Protein AF-A0A448MP71-F1 (afdb_monomer_lite)

InterPro domains:
  IPR016908 Uncharacterised conserved protein UCP029037 [PF10071] (1-91)

Foldseek 3Di:
DDWDKWWWFFDDPDDPPVVLVVLVVQLVVQLVVLQQFDDDDKDWDWDADPNTTTIMIITHGPDPCSPPPVSHDPSNVVSQVVSVVVRTHIDDDD

Sequence (94 aa):
MYLIETFFKLTALENDIAEQSRLLNAIIDQWRYNGQIIGREIPLYLAEENGQQGFAMRVICPEQDSLLPQNNNLEANHALQHAEKCGLILRVFN

Structure (mmCIF, N/CA/C/O backbone):
data_AF-A0A448MP71-F1
#
_entry.id   AF-A0A448MP71-F1
#
loop_
_atom_site.group_PDB
_atom_site.id
_atom_site.type_symbol
_atom_site.label_atom_id
_atom_site.label_alt_id
_atom_site.label_comp_id
_atom_site.label_asym_id
_atom_site.label_entity_id
_atom_site.label_seq_id
_atom_site.pdbx_PDB_ins_code
_atom_site.Cartn_x
_atom_site.Cartn_y
_atom_site.Cartn_z
_atom_site.occupancy
_atom_site.B_iso_or_equiv
_atom_site.auth_seq_id
_atom_site.auth_comp_id
_atom_site.auth_asym_id
_atom_site.auth_atom_id
_atom_site.pdbx_PDB_model_num
ATOM 1 N N . MET A 1 1 ? 1.966 -7.593 -15.573 1.00 89.12 1 MET A N 1
ATOM 2 C CA . MET A 1 1 ? 1.042 -6.639 -14.926 1.00 89.12 1 MET A CA 1
ATOM 3 C C . MET A 1 1 ? -0.018 -7.416 -14.171 1.00 89.12 1 MET A C 1
ATOM 5 O O . MET A 1 1 ? -0.734 -8.197 -14.788 1.00 89.12 1 MET A O 1
ATOM 9 N N . TYR A 1 2 ? -0.088 -7.224 -12.859 1.00 95.56 2 TYR A N 1
ATOM 10 C CA . TYR A 1 2 ? -0.879 -8.033 -11.935 1.00 95.56 2 TYR A CA 1
ATOM 11 C C . TYR A 1 2 ? -1.737 -7.125 -11.061 1.00 95.56 2 TYR A C 1
ATOM 13 O O . TYR A 1 2 ? -1.243 -6.120 -10.561 1.00 95.56 2 TYR A O 1
ATOM 21 N N . LEU A 1 3 ? -3.014 -7.463 -10.886 1.00 94.88 3 LEU A N 1
ATOM 22 C CA . LEU A 1 3 ? -3.876 -6.790 -9.918 1.00 94.88 3 LEU A CA 1
ATOM 23 C C . LEU A 1 3 ? -3.708 -7.491 -8.570 1.00 94.88 3 LEU A C 1
ATOM 25 O O . LEU A 1 3 ? -4.072 -8.658 -8.443 1.00 94.88 3 LEU A O 1
ATOM 29 N N . ILE A 1 4 ? -3.145 -6.787 -7.594 1.00 94.94 4 ILE A N 1
ATOM 30 C CA . ILE A 1 4 ? -2.887 -7.299 -6.249 1.00 94.94 4 ILE A CA 1
ATOM 31 C C . ILE A 1 4 ? -3.747 -6.513 -5.266 1.00 94.94 4 ILE A C 1
ATOM 33 O O . ILE A 1 4 ? -3.789 -5.282 -5.298 1.00 94.94 4 ILE A O 1
ATOM 37 N N . GLU A 1 5 ? -4.444 -7.233 -4.395 1.00 95.06 5 GLU A N 1
ATOM 38 C CA . GLU A 1 5 ? -5.137 -6.651 -3.253 1.00 95.06 5 GLU A CA 1
ATOM 39 C C . GLU A 1 5 ? -4.217 -6.725 -2.036 1.00 95.06 5 GLU A C 1
ATOM 41 O O . GLU A 1 5 ? -3.689 -7.788 -1.712 1.00 95.06 5 GLU A O 1
ATOM 46 N N . THR A 1 6 ? -3.973 -5.585 -1.397 1.00 95.62 6 THR A N 1
ATOM 47 C CA . THR A 1 6 ? -3.199 -5.509 -0.157 1.00 95.62 6 THR A CA 1
ATOM 48 C C . THR A 1 6 ? -4.112 -5.114 0.987 1.00 95.62 6 THR A C 1
ATOM 50 O O . THR A 1 6 ? -5.072 -4.369 0.788 1.00 95.62 6 THR A O 1
ATOM 53 N N . PHE A 1 7 ? -3.796 -5.596 2.188 1.00 96.69 7 PHE A N 1
ATOM 54 C CA . PHE A 1 7 ? -4.569 -5.325 3.391 1.00 96.69 7 PHE A CA 1
ATOM 55 C C . PHE A 1 7 ? -3.674 -4.757 4.494 1.00 96.69 7 PHE A C 1
ATOM 57 O O . PHE A 1 7 ? -2.645 -5.333 4.854 1.00 96.69 7 PHE A O 1
ATOM 64 N N . PHE A 1 8 ? -4.084 -3.624 5.053 1.00 96.00 8 PHE A N 1
ATOM 65 C CA . PHE A 1 8 ? -3.453 -2.968 6.189 1.00 96.00 8 PHE A CA 1
ATOM 66 C C . PHE A 1 8 ? -4.343 -3.137 7.409 1.00 96.00 8 PHE A C 1
ATOM 68 O O . PHE A 1 8 ? -5.394 -2.506 7.517 1.00 96.00 8 PHE A O 1
ATOM 75 N N . LYS A 1 9 ? -3.907 -3.977 8.347 1.00 95.06 9 LYS A N 1
ATOM 76 C CA . LYS A 1 9 ? -4.593 -4.166 9.622 1.00 95.06 9 LYS A CA 1
ATOM 77 C C . LYS A 1 9 ? -4.546 -2.867 10.421 1.00 95.06 9 LYS A C 1
ATOM 79 O O . LYS A 1 9 ? -3.460 -2.331 10.640 1.00 95.06 9 LYS A O 1
ATOM 84 N N . LEU A 1 10 ? -5.695 -2.443 10.938 1.00 93.88 10 LEU A N 1
ATOM 85 C CA . LEU A 1 10 ? -5.787 -1.351 11.898 1.00 93.88 10 LEU A CA 1
ATOM 86 C C . LEU A 1 10 ? -5.611 -1.889 13.328 1.00 93.88 10 LEU A C 1
ATOM 88 O O . LEU A 1 10 ? -6.277 -2.843 13.734 1.00 93.88 10 LEU A O 1
ATOM 92 N N . THR A 1 11 ? -4.698 -1.298 14.100 1.00 89.06 11 THR A N 1
ATOM 93 C CA . THR A 1 11 ? -4.458 -1.663 15.510 1.00 89.06 11 THR A CA 1
ATOM 94 C C . THR A 1 11 ? -4.764 -0.543 16.500 1.00 89.06 11 THR A C 1
ATOM 96 O O . THR A 1 11 ? -4.757 -0.792 17.704 1.00 89.06 11 THR A O 1
ATOM 99 N N . ALA A 1 12 ? -4.999 0.681 16.027 1.00 75.62 12 ALA A N 1
ATOM 1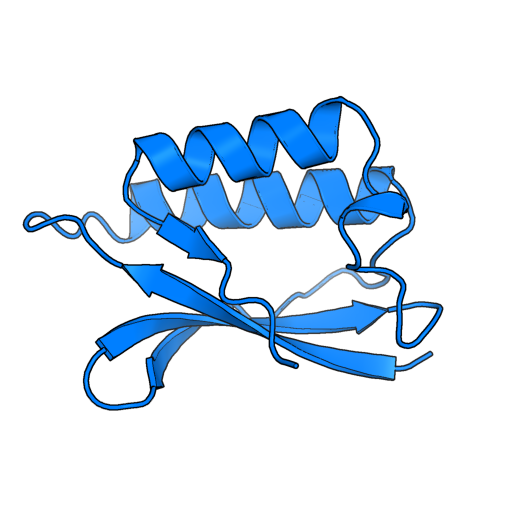00 C CA . ALA A 1 12 ? -5.312 1.818 16.884 1.00 75.62 12 ALA A CA 1
ATOM 101 C C . ALA A 1 12 ? -6.764 1.754 17.397 1.00 75.62 12 ALA A C 1
ATOM 103 O O . ALA A 1 12 ? -7.676 1.402 16.651 1.00 75.62 12 ALA A O 1
ATOM 104 N N . LEU A 1 13 ? -6.967 2.113 18.671 1.00 63.25 13 LEU A N 1
ATOM 105 C CA . LEU A 1 13 ? -8.298 2.254 19.284 1.00 63.25 13 LEU A CA 1
ATOM 106 C C . LEU A 1 13 ? -9.053 3.484 18.755 1.00 63.25 13 LEU A C 1
ATOM 108 O O . LEU A 1 13 ? -10.279 3.461 18.682 1.00 63.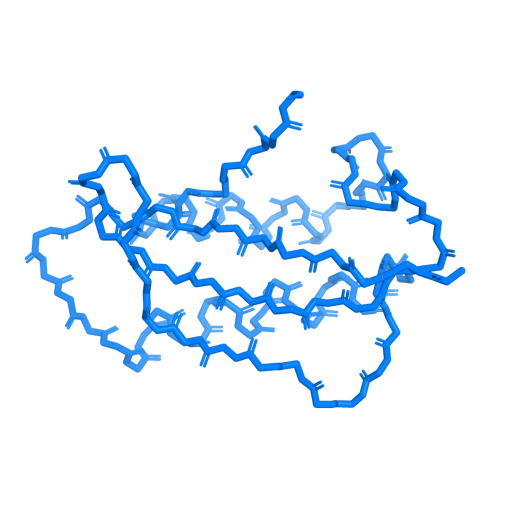25 13 LEU A O 1
ATOM 112 N N . GLU A 1 14 ? -8.327 4.538 18.375 1.00 66.88 14 GLU A N 1
ATOM 113 C CA . GLU A 1 14 ? -8.884 5.745 17.762 1.00 66.88 14 GLU A CA 1
ATOM 114 C C . GLU A 1 14 ? -8.693 5.692 16.242 1.00 66.88 14 GLU A C 1
ATOM 116 O O . GLU A 1 14 ? -7.574 5.572 15.738 1.00 66.88 14 GLU A O 1
ATOM 121 N N . ASN A 1 15 ? -9.806 5.749 15.510 1.00 69.00 15 ASN A N 1
ATOM 122 C CA . ASN A 1 15 ? -9.837 5.641 14.056 1.00 69.00 15 ASN A CA 1
ATOM 123 C C . ASN A 1 15 ? -10.091 7.018 13.426 1.00 69.00 15 ASN A C 1
ATOM 125 O O . ASN A 1 15 ? -11.239 7.389 13.178 1.00 69.00 15 ASN A O 1
ATOM 129 N N . ASP A 1 16 ? -9.022 7.773 13.168 1.00 88.38 16 ASP A N 1
ATOM 130 C CA . ASP A 1 16 ? -9.096 8.944 12.292 1.00 88.38 16 ASP A CA 1
ATOM 131 C C . ASP A 1 16 ? -8.857 8.515 10.839 1.00 88.38 16 ASP A C 1
ATOM 133 O O . ASP A 1 16 ? -7.726 8.359 10.376 1.00 88.38 16 ASP A O 1
ATOM 137 N N . ILE A 1 17 ? -9.955 8.326 10.108 1.00 88.12 17 ILE A N 1
ATOM 138 C CA . ILE A 1 17 ? -9.938 7.878 8.712 1.00 88.12 17 ILE A CA 1
ATOM 139 C C . ILE A 1 17 ? -9.106 8.818 7.823 1.00 88.12 17 ILE A C 1
ATOM 141 O O . ILE A 1 17 ? -8.477 8.345 6.873 1.00 88.12 17 ILE A O 1
ATOM 145 N N . ALA A 1 18 ? -9.075 10.126 8.101 1.00 90.69 18 ALA A N 1
ATOM 146 C CA . ALA A 1 18 ? -8.331 11.087 7.291 1.00 90.69 18 ALA A CA 1
ATOM 147 C C . ALA A 1 18 ? -6.817 10.942 7.504 1.00 90.69 18 ALA A C 1
ATOM 149 O O . ALA A 1 18 ? -6.059 10.907 6.529 1.00 90.69 18 ALA A O 1
ATOM 150 N N . GLU A 1 19 ? -6.383 10.788 8.758 1.00 92.19 19 GLU A N 1
ATOM 151 C CA . GLU A 1 19 ? -4.987 10.496 9.106 1.00 92.19 19 GLU A CA 1
ATOM 152 C C . GLU A 1 19 ? -4.523 9.182 8.467 1.00 92.19 19 GLU A C 1
ATOM 154 O O . GLU A 1 19 ? -3.501 9.152 7.774 1.00 92.19 19 GLU A O 1
ATOM 159 N N . GLN A 1 20 ? -5.313 8.113 8.617 1.00 93.81 20 GLN A N 1
ATOM 160 C CA . GLN A 1 20 ? -4.969 6.801 8.064 1.00 93.81 20 GLN A CA 1
ATOM 161 C C . GLN A 1 20 ? -4.926 6.817 6.534 1.00 93.81 20 GLN A C 1
ATOM 163 O O . GLN A 1 20 ? -3.994 6.287 5.926 1.00 93.81 20 GLN A O 1
ATOM 168 N N . SER A 1 21 ? -5.874 7.503 5.893 1.00 93.69 21 SER A N 1
ATOM 169 C CA . SER A 1 21 ? -5.867 7.665 4.437 1.00 93.69 21 SER A CA 1
ATOM 170 C C . SER A 1 21 ? -4.625 8.412 3.957 1.00 93.69 21 SER A C 1
ATOM 172 O O . SER A 1 21 ? -4.076 8.067 2.911 1.00 93.69 21 SER A O 1
ATOM 174 N N . ARG A 1 22 ? -4.131 9.410 4.700 1.00 95.50 22 ARG A N 1
ATOM 175 C CA . ARG A 1 22 ? -2.893 10.110 4.331 1.00 95.50 22 ARG A CA 1
ATOM 176 C C . ARG A 1 22 ? -1.677 9.190 4.393 1.00 95.50 22 ARG A C 1
ATOM 178 O O . ARG A 1 22 ? -0.864 9.206 3.473 1.00 95.50 22 ARG A O 1
ATOM 185 N N . LEU A 1 23 ? -1.561 8.387 5.450 1.00 96.69 23 LEU A N 1
ATOM 186 C CA . LEU A 1 23 ? -0.460 7.434 5.617 1.00 96.69 23 LEU A CA 1
ATOM 187 C C . LEU A 1 23 ? -0.450 6.388 4.494 1.00 96.69 23 LEU A C 1
ATOM 189 O O . LEU A 1 23 ? 0.598 6.114 3.909 1.00 96.69 23 LEU A O 1
ATOM 193 N N . LEU A 1 24 ? -1.621 5.860 4.133 1.00 97.12 24 LEU A N 1
ATOM 194 C CA . LEU A 1 24 ? -1.759 4.891 3.042 1.00 97.12 24 LEU A CA 1
ATOM 195 C C . LEU A 1 24 ? -1.452 5.513 1.675 1.00 97.12 24 LEU A C 1
ATOM 197 O O . LEU A 1 24 ? -0.775 4.886 0.863 1.00 97.12 24 LEU A O 1
ATOM 201 N N . ASN A 1 25 ? -1.862 6.762 1.436 1.00 97.06 25 ASN A N 1
ATOM 202 C CA . ASN A 1 25 ? -1.479 7.484 0.220 1.00 97.06 25 ASN A CA 1
ATOM 203 C C . ASN A 1 25 ? 0.035 7.724 0.139 1.00 97.06 25 ASN A C 1
ATOM 205 O O . ASN A 1 25 ? 0.607 7.582 -0.937 1.00 97.06 25 ASN A O 1
ATOM 209 N N . ALA A 1 26 ? 0.710 7.993 1.262 1.00 97.88 26 ALA A N 1
ATOM 210 C CA . ALA A 1 26 ? 2.167 8.109 1.274 1.00 97.88 26 ALA A CA 1
ATOM 211 C C . ALA A 1 26 ? 2.851 6.793 0.859 1.00 97.88 26 ALA A C 1
ATOM 213 O O . ALA A 1 26 ? 3.808 6.822 0.088 1.00 97.88 26 ALA A O 1
ATOM 214 N N . ILE A 1 27 ? 2.340 5.639 1.305 1.00 98.19 27 ILE A N 1
ATOM 215 C CA . ILE A 1 27 ? 2.836 4.322 0.869 1.00 98.19 27 ILE A CA 1
ATOM 216 C C . ILE A 1 27 ? 2.592 4.111 -0.629 1.00 98.19 27 ILE A C 1
ATOM 218 O O . ILE A 1 27 ? 3.515 3.726 -1.343 1.00 98.19 27 ILE A O 1
ATOM 222 N N . ILE A 1 28 ? 1.380 4.404 -1.112 1.00 97.81 28 ILE A N 1
ATOM 223 C CA . ILE A 1 28 ? 1.025 4.330 -2.538 1.00 97.81 28 ILE A CA 1
ATOM 224 C C . ILE A 1 28 ? 1.998 5.170 -3.375 1.00 97.81 28 ILE A C 1
ATOM 226 O O . ILE A 1 28 ? 2.497 4.708 -4.403 1.00 97.81 28 ILE A O 1
ATOM 230 N N . ASP A 1 29 ? 2.302 6.387 -2.930 1.00 97.88 29 ASP A N 1
ATOM 231 C CA . ASP A 1 29 ? 3.240 7.267 -3.615 1.00 97.88 29 ASP A CA 1
ATOM 232 C C . ASP A 1 29 ? 4.652 6.688 -3.629 1.00 97.88 29 ASP A C 1
ATOM 234 O O . ASP A 1 29 ? 5.259 6.632 -4.699 1.00 97.88 29 ASP A O 1
ATOM 238 N N . GLN A 1 30 ? 5.159 6.185 -2.499 1.00 98.44 30 GLN A N 1
ATOM 239 C CA . GLN A 1 30 ? 6.497 5.588 -2.461 1.00 98.44 30 GLN A CA 1
ATOM 240 C C . GLN A 1 30 ? 6.600 4.310 -3.294 1.00 98.44 30 GLN A C 1
ATOM 242 O O . GLN A 1 30 ? 7.576 4.144 -4.024 1.00 98.44 30 GLN A O 1
ATOM 247 N N . TRP A 1 31 ? 5.587 3.442 -3.282 1.00 98.00 31 TRP A N 1
ATOM 248 C CA . TRP A 1 31 ? 5.539 2.284 -4.176 1.00 98.00 31 TRP A CA 1
ATOM 249 C C . TRP A 1 31 ? 5.528 2.697 -5.646 1.00 98.00 31 TRP A C 1
ATOM 251 O O . TRP A 1 31 ? 6.188 2.059 -6.466 1.00 98.00 31 TRP A O 1
ATOM 261 N N . ARG A 1 32 ? 4.821 3.778 -5.997 1.00 97.75 32 ARG A N 1
ATOM 262 C CA . ARG A 1 32 ? 4.783 4.290 -7.371 1.00 97.75 32 ARG A CA 1
ATOM 263 C C . ARG A 1 32 ? 6.131 4.869 -7.790 1.00 97.75 32 ARG A C 1
ATOM 265 O O . ARG A 1 32 ? 6.609 4.548 -8.873 1.00 97.75 32 ARG A O 1
ATOM 272 N N . TYR A 1 33 ? 6.759 5.684 -6.942 1.00 97.81 33 TYR A N 1
ATOM 273 C CA . TYR A 1 33 ? 8.088 6.243 -7.212 1.00 97.81 33 TYR A CA 1
ATOM 274 C C . TYR A 1 33 ? 9.167 5.160 -7.294 1.00 97.81 33 TYR A C 1
ATOM 276 O O . TYR A 1 33 ? 10.077 5.272 -8.112 1.00 97.81 33 TYR A O 1
ATOM 284 N N . ASN A 1 34 ? 9.043 4.091 -6.502 1.00 98.25 34 ASN A N 1
ATOM 285 C CA . ASN A 1 34 ? 9.930 2.930 -6.559 1.00 98.25 34 ASN A CA 1
ATOM 286 C C . ASN A 1 34 ? 9.625 1.983 -7.742 1.00 98.25 34 ASN A C 1
ATOM 288 O O . ASN A 1 34 ? 10.316 0.988 -7.931 1.00 98.25 34 ASN A O 1
ATOM 292 N N . GLY A 1 35 ? 8.581 2.256 -8.534 1.00 97.75 35 GLY A N 1
ATOM 293 C CA . GLY A 1 35 ? 8.188 1.434 -9.682 1.00 97.75 35 GLY A CA 1
ATOM 294 C C . GLY A 1 35 ? 7.494 0.115 -9.326 1.00 97.75 35 GLY A C 1
ATOM 295 O O . GLY A 1 35 ? 7.305 -0.718 -10.205 1.00 97.75 35 GLY A O 1
ATOM 296 N N . GLN A 1 36 ? 7.091 -0.086 -8.069 1.00 97.75 36 GLN A N 1
ATOM 297 C CA . GLN A 1 36 ? 6.433 -1.313 -7.598 1.00 97.75 36 GLN A CA 1
ATOM 298 C C . GLN A 1 36 ? 4.941 -1.362 -7.951 1.00 97.75 36 GLN A C 1
ATOM 300 O O . GLN A 1 36 ? 4.351 -2.443 -8.011 1.00 97.75 36 GLN A O 1
ATOM 305 N N . ILE A 1 37 ? 4.326 -0.201 -8.195 1.00 97.88 37 ILE A N 1
ATOM 306 C CA . ILE A 1 37 ? 2.950 -0.088 -8.684 1.00 97.88 37 ILE A CA 1
ATOM 307 C C . ILE A 1 37 ? 2.859 0.871 -9.874 1.00 97.88 37 ILE A C 1
ATOM 309 O O . ILE A 1 37 ? 3.653 1.801 -10.019 1.00 97.88 37 ILE A O 1
ATOM 313 N N . ILE A 1 38 ? 1.843 0.664 -10.707 1.00 96.31 38 ILE A N 1
ATOM 314 C CA . ILE A 1 38 ? 1.496 1.473 -11.875 1.00 96.31 38 ILE A CA 1
ATOM 315 C C . ILE A 1 38 ? 0.036 1.921 -11.728 1.00 96.31 38 ILE A C 1
ATOM 317 O O . ILE A 1 38 ? -0.786 1.237 -11.1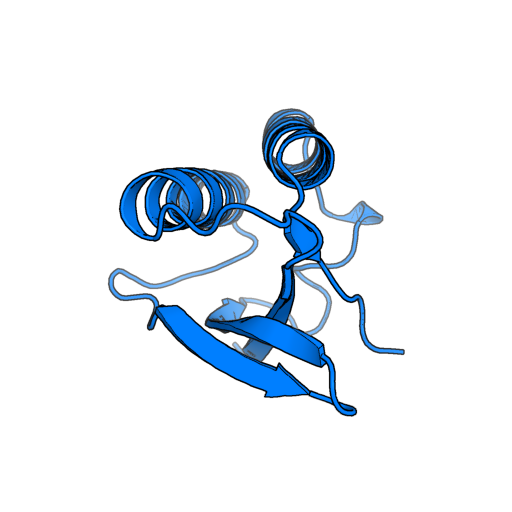24 1.00 96.31 38 ILE A O 1
ATOM 321 N N . GLY A 1 39 ? -0.305 3.071 -12.308 1.00 91.50 39 GLY A N 1
ATOM 322 C CA . GLY A 1 39 ? -1.674 3.584 -12.335 1.00 91.50 39 GLY A CA 1
ATOM 323 C C . GLY A 1 39 ? -1.854 4.862 -11.521 1.00 91.50 39 GLY A C 1
ATOM 324 O O . GLY A 1 39 ? -1.045 5.213 -10.655 1.00 91.50 39 GLY A O 1
ATOM 325 N N . ARG A 1 40 ? -2.914 5.598 -11.869 1.00 85.31 40 ARG A N 1
ATOM 326 C CA . ARG A 1 40 ? -3.245 6.905 -11.283 1.00 85.31 40 ARG A CA 1
ATOM 327 C C . ARG A 1 40 ? -4.253 6.801 -10.148 1.00 85.31 40 ARG A C 1
ATOM 329 O O . ARG A 1 40 ? -4.089 7.482 -9.146 1.00 85.31 40 ARG A O 1
ATOM 336 N N . GLU A 1 41 ? -5.246 5.934 -10.294 1.00 90.06 41 GLU A N 1
ATOM 337 C CA . GLU A 1 41 ? -6.301 5.739 -9.304 1.00 90.06 41 GLU A CA 1
ATOM 338 C C . GLU A 1 41 ? -6.109 4.384 -8.630 1.00 90.06 41 GLU A C 1
ATOM 340 O O . GLU A 1 41 ? -6.164 3.345 -9.286 1.00 90.06 41 GLU A O 1
ATOM 345 N N . ILE A 1 42 ? -5.842 4.414 -7.326 1.00 95.12 42 ILE A N 1
ATOM 346 C CA . ILE A 1 42 ? -5.700 3.229 -6.482 1.00 95.12 42 ILE A CA 1
ATOM 347 C C . ILE A 1 42 ? -6.898 3.222 -5.531 1.00 95.12 42 ILE A C 1
ATOM 349 O O . ILE A 1 42 ? -6.963 4.080 -4.648 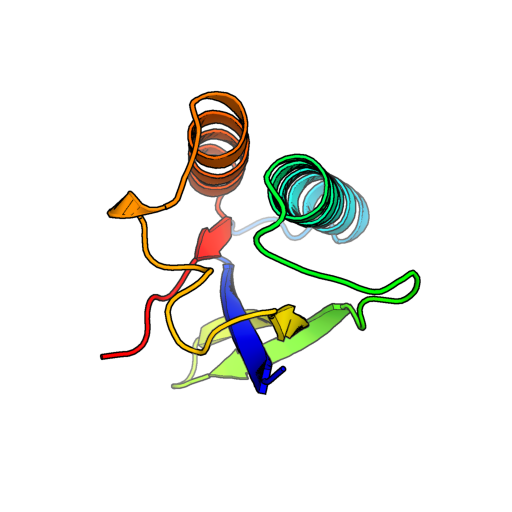1.00 95.12 42 ILE A O 1
ATOM 353 N N . PRO A 1 43 ? -7.872 2.312 -5.712 1.00 94.12 43 PRO A N 1
ATOM 354 C CA . PRO A 1 43 ? -8.995 2.196 -4.796 1.00 94.12 43 PRO A CA 1
ATOM 355 C C . PRO A 1 43 ? -8.492 1.898 -3.387 1.00 94.12 43 PRO A C 1
ATOM 357 O O . PRO A 1 43 ? -7.757 0.932 -3.198 1.00 94.12 43 PRO A O 1
ATOM 360 N N . LEU A 1 44 ? -8.920 2.710 -2.423 1.00 94.19 44 LEU A N 1
ATOM 361 C CA . LEU A 1 44 ? -8.671 2.547 -0.996 1.00 94.19 44 LEU A CA 1
ATOM 362 C C . LEU A 1 44 ? -10.023 2.466 -0.285 1.00 94.19 44 LEU A C 1
ATOM 364 O O . LEU A 1 44 ? -10.859 3.354 -0.457 1.00 94.19 44 LEU A O 1
ATOM 368 N N . TYR A 1 45 ? -10.252 1.414 0.494 1.00 94.19 45 TYR A N 1
ATOM 369 C CA . TYR A 1 45 ? -11.535 1.194 1.157 1.00 94.19 45 TYR A CA 1
ATOM 370 C C . TYR A 1 45 ? -11.373 0.447 2.483 1.00 94.19 45 TYR A C 1
ATOM 372 O O . TYR A 1 45 ? -10.398 -0.271 2.697 1.00 94.19 45 TYR A O 1
ATOM 380 N N . LEU A 1 46 ? -12.331 0.633 3.393 1.00 93.88 46 LEU A N 1
ATOM 381 C CA . LEU A 1 46 ? -12.389 -0.121 4.645 1.00 93.88 46 LEU A CA 1
ATOM 382 C C . LEU A 1 46 ? -12.784 -1.570 4.361 1.00 93.88 46 LEU A C 1
ATOM 384 O O . LEU A 1 46 ? -13.713 -1.822 3.594 1.00 93.88 46 LEU A O 1
ATOM 388 N N . ALA A 1 47 ? -12.102 -2.505 5.008 1.00 93.81 47 ALA A N 1
ATOM 389 C CA . ALA A 1 47 ? -12.336 -3.932 4.856 1.00 93.81 47 ALA A CA 1
ATOM 390 C C . ALA A 1 47 ? -12.216 -4.656 6.202 1.00 93.81 47 ALA A C 1
ATOM 392 O O . ALA A 1 47 ? -11.633 -4.143 7.162 1.00 93.81 47 ALA A O 1
ATOM 393 N N . GLU A 1 48 ? -12.761 -5.867 6.253 1.00 93.25 48 GLU A N 1
ATOM 394 C CA . GLU A 1 48 ? -12.566 -6.800 7.354 1.00 93.25 48 GLU A CA 1
ATOM 395 C C . GLU A 1 48 ? -12.004 -8.109 6.800 1.00 93.25 48 GLU A C 1
ATOM 397 O O . GLU A 1 48 ? -12.607 -8.726 5.924 1.00 93.25 48 GLU A O 1
ATOM 402 N N . GLU A 1 49 ? -10.861 -8.541 7.327 1.00 90.62 49 GLU A N 1
ATOM 403 C CA . GLU A 1 49 ? -10.247 -9.825 6.996 1.00 90.62 49 GLU A CA 1
ATOM 404 C C . GLU A 1 49 ? -9.976 -10.614 8.273 1.00 90.62 49 GLU A C 1
ATOM 406 O O . GLU A 1 49 ? -9.349 -10.114 9.208 1.00 90.62 49 GLU A O 1
ATOM 411 N N . ASN A 1 50 ? -10.432 -11.869 8.327 1.00 88.81 50 ASN A N 1
ATOM 412 C CA . ASN A 1 50 ? -10.240 -12.758 9.480 1.00 88.81 50 ASN A CA 1
ATOM 413 C C . ASN A 1 50 ? -10.662 -12.121 10.826 1.00 88.81 50 ASN A C 1
ATOM 415 O O . ASN A 1 50 ? -9.973 -12.274 11.838 1.00 88.81 50 ASN A O 1
ATOM 419 N N . GLY A 1 51 ? -11.773 -11.373 10.829 1.00 89.38 51 GLY A N 1
ATOM 420 C CA . GLY A 1 51 ? -12.288 -10.666 12.009 1.00 89.38 51 GLY A CA 1
ATOM 421 C C . GLY A 1 51 ? -11.467 -9.439 12.422 1.00 89.38 51 GLY A C 1
ATOM 422 O O . GLY A 1 51 ? -11.601 -8.962 13.548 1.00 89.38 51 GLY A O 1
ATOM 423 N N . GLN A 1 52 ? -10.574 -8.948 11.558 1.00 91.06 52 GLN A N 1
ATOM 424 C CA . GLN A 1 52 ? -9.766 -7.756 11.798 1.00 91.06 52 GLN A CA 1
ATOM 425 C C . GLN A 1 52 ? -10.170 -6.648 10.840 1.00 91.06 52 GLN A C 1
ATOM 427 O O . GLN A 1 52 ? -10.154 -6.835 9.627 1.00 91.06 52 GLN A O 1
ATOM 432 N N . GLN A 1 53 ? -10.480 -5.480 11.395 1.00 93.00 53 GLN A N 1
ATOM 433 C CA . GLN A 1 53 ? -10.713 -4.281 10.604 1.00 93.00 53 GLN A CA 1
ATOM 434 C C . GLN A 1 53 ? -9.399 -3.734 10.049 1.00 93.00 53 GLN A C 1
ATOM 436 O O . GLN A 1 53 ? -8.334 -3.825 10.671 1.00 93.00 53 GLN A O 1
ATOM 441 N N . GLY A 1 54 ? -9.486 -3.141 8.870 1.00 94.69 54 GLY A N 1
ATOM 442 C CA . GLY A 1 54 ? -8.350 -2.544 8.204 1.00 94.69 54 GLY A CA 1
ATOM 443 C C . GLY A 1 54 ? -8.750 -1.799 6.946 1.00 94.69 54 GLY A C 1
ATOM 444 O O . GLY A 1 54 ? -9.925 -1.523 6.695 1.00 94.69 54 GLY A O 1
ATOM 445 N N . PHE A 1 55 ? -7.740 -1.487 6.152 1.00 95.69 55 PHE A N 1
ATOM 446 C CA . PHE A 1 55 ? -7.896 -0.874 4.847 1.00 95.69 55 PHE A CA 1
ATOM 447 C C . PHE A 1 55 ? -7.376 -1.825 3.784 1.00 95.69 55 PHE A C 1
ATOM 449 O O . PHE A 1 55 ? -6.249 -2.308 3.886 1.00 95.69 55 PHE A O 1
ATOM 456 N N . ALA A 1 56 ? -8.178 -2.057 2.756 1.00 95.69 56 ALA A N 1
ATOM 457 C CA . ALA A 1 56 ? -7.743 -2.754 1.565 1.00 95.69 56 ALA A CA 1
ATOM 458 C C . ALA A 1 56 ? -7.478 -1.752 0.440 1.00 95.69 56 ALA A C 1
ATOM 460 O O . ALA A 1 56 ? -8.160 -0.728 0.315 1.00 95.69 56 ALA A O 1
ATOM 461 N N . MET A 1 57 ? -6.491 -2.058 -0.396 1.00 95.44 57 MET A N 1
ATOM 462 C CA . MET A 1 57 ? -6.282 -1.344 -1.649 1.00 95.44 57 MET A CA 1
ATOM 463 C C . MET A 1 57 ? -5.981 -2.301 -2.794 1.00 95.44 57 MET A C 1
ATOM 465 O O . MET A 1 57 ? -5.318 -3.321 -2.617 1.00 95.44 57 MET A O 1
ATOM 469 N N . ARG A 1 58 ? -6.461 -1.950 -3.988 1.00 95.25 58 ARG A N 1
ATOM 470 C CA . ARG A 1 58 ? -6.188 -2.701 -5.219 1.00 95.25 58 ARG A CA 1
ATOM 471 C C . ARG A 1 58 ? -5.150 -1.969 -6.043 1.00 95.25 58 ARG A C 1
ATOM 473 O O . ARG A 1 58 ? -5.437 -0.917 -6.609 1.00 95.25 58 ARG A O 1
ATOM 480 N N . VAL A 1 59 ? -3.956 -2.536 -6.117 1.00 96.44 59 VAL A N 1
ATOM 481 C CA . VAL A 1 59 ? -2.826 -1.961 -6.843 1.00 96.44 59 VAL A CA 1
ATOM 482 C C . VAL A 1 59 ? -2.489 -2.795 -8.065 1.00 96.44 59 VAL A C 1
ATOM 484 O O . VAL A 1 59 ? -2.658 -4.012 -8.088 1.00 96.44 59 VAL A O 1
ATOM 487 N N . ILE A 1 60 ? -2.010 -2.123 -9.105 1.00 97.06 60 ILE A N 1
ATOM 488 C CA . ILE A 1 60 ? -1.520 -2.779 -10.309 1.00 97.06 60 ILE A CA 1
ATOM 489 C C . ILE A 1 60 ? 0.002 -2.834 -10.213 1.00 97.06 60 ILE A C 1
ATOM 491 O O . ILE A 1 60 ? 0.652 -1.794 -10.215 1.00 97.06 60 ILE A O 1
ATOM 495 N N . CYS A 1 61 ? 0.573 -4.029 -10.157 1.00 97.12 61 CYS A N 1
ATOM 496 C CA . CYS A 1 61 ? 2.014 -4.243 -10.085 1.00 97.12 61 CYS A CA 1
ATOM 497 C C . CYS A 1 61 ? 2.590 -4.631 -11.457 1.00 97.12 61 CYS A C 1
ATOM 499 O O . CYS A 1 61 ? 1.917 -5.340 -12.218 1.00 97.12 61 CYS A O 1
ATOM 501 N N . PRO A 1 62 ? 3.822 -4.207 -11.806 1.00 97.56 62 PRO A N 1
ATOM 502 C CA . PRO A 1 62 ? 4.513 -4.705 -12.995 1.00 97.56 62 PRO A CA 1
ATOM 503 C C . PRO A 1 62 ? 4.666 -6.232 -12.952 1.00 97.56 62 PRO A C 1
ATOM 505 O O . PRO A 1 62 ? 4.239 -6.909 -13.893 1.00 97.56 62 PRO A O 1
ATOM 508 N N . GLU A 1 63 ? 5.136 -6.747 -11.810 1.00 96.62 63 GLU A N 1
ATOM 509 C CA . GLU A 1 63 ? 5.375 -8.164 -11.519 1.00 96.62 63 GLU A CA 1
ATOM 510 C C . GLU A 1 63 ? 4.599 -8.637 -10.280 1.00 96.62 63 GLU A C 1
ATOM 512 O O . GLU A 1 63 ? 4.205 -7.835 -9.433 1.00 96.62 63 GLU A O 1
ATOM 517 N N . GLN A 1 64 ? 4.365 -9.946 -10.163 1.00 94.00 64 GLN A N 1
ATOM 518 C CA . GLN A 1 64 ? 3.579 -10.518 -9.061 1.00 94.00 64 GLN A CA 1
ATOM 519 C C . GLN A 1 64 ? 4.256 -10.322 -7.694 1.00 94.00 64 GLN A C 1
ATOM 521 O O . GLN A 1 64 ? 3.586 -10.220 -6.671 1.00 94.00 64 GLN A O 1
ATOM 526 N N . ASP A 1 65 ? 5.581 -10.233 -7.683 1.00 95.06 65 ASP A N 1
ATOM 527 C CA . ASP A 1 65 ? 6.416 -10.083 -6.497 1.00 95.06 65 ASP A CA 1
ATOM 528 C C . ASP A 1 65 ? 6.869 -8.631 -6.254 1.00 95.06 65 ASP A C 1
ATOM 530 O O . ASP A 1 65 ? 7.668 -8.371 -5.354 1.00 95.06 65 ASP A O 1
ATOM 534 N N . SER A 1 66 ? 6.350 -7.655 -7.012 1.00 96.38 66 SER A N 1
ATOM 535 C CA . SER A 1 66 ? 6.810 -6.257 -6.939 1.00 96.38 66 SER A CA 1
ATOM 536 C C . SER A 1 66 ? 6.718 -5.653 -5.534 1.00 96.38 66 SER A C 1
ATOM 538 O O . SER A 1 66 ? 7.531 -4.800 -5.192 1.00 96.38 66 SER A O 1
ATOM 540 N N . LEU A 1 67 ? 5.772 -6.106 -4.706 1.00 96.12 67 LEU A N 1
ATOM 541 C CA . LEU A 1 67 ? 5.568 -5.620 -3.335 1.00 96.12 67 LEU A CA 1
ATOM 542 C C . LEU A 1 67 ? 6.357 -6.392 -2.265 1.00 96.12 67 LEU A C 1
ATOM 544 O O . LEU A 1 67 ? 6.203 -6.103 -1.078 1.00 96.12 67 LEU A O 1
ATOM 548 N N . LEU A 1 68 ? 7.184 -7.375 -2.642 1.00 95.31 68 LEU A N 1
ATOM 549 C CA . LEU A 1 68 ? 8.019 -8.076 -1.667 1.00 95.31 68 LEU A CA 1
ATOM 550 C C . LEU A 1 68 ? 9.001 -7.101 -0.991 1.00 95.31 68 LEU A C 1
ATOM 552 O O . LEU A 1 68 ? 9.573 -6.249 -1.674 1.00 95.31 68 LEU A O 1
ATOM 556 N N . PRO A 1 69 ? 9.293 -7.262 0.317 1.00 95.19 69 PRO A N 1
ATOM 557 C CA . PRO A 1 69 ? 10.183 -6.353 1.047 1.00 95.19 69 PRO A CA 1
ATOM 558 C C . PRO A 1 69 ? 11.575 -6.188 0.425 1.00 95.19 69 PRO A C 1
ATOM 560 O O . PRO A 1 69 ? 12.163 -5.115 0.503 1.00 95.19 69 PRO A O 1
ATOM 563 N N . GLN A 1 70 ? 12.092 -7.231 -0.233 1.00 95.94 70 GLN A N 1
ATOM 564 C CA . GLN A 1 70 ? 13.379 -7.203 -0.939 1.00 95.94 70 GLN A CA 1
ATOM 565 C C . GLN A 1 70 ? 13.423 -6.214 -2.117 1.00 95.94 70 GLN A C 1
ATOM 567 O O . GLN A 1 70 ? 14.507 -5.814 -2.532 1.00 95.94 70 GLN A O 1
ATOM 572 N N . ASN A 1 71 ? 12.257 -5.806 -2.626 1.00 97.00 71 ASN A N 1
ATOM 573 C CA . ASN A 1 71 ? 12.106 -4.848 -3.720 1.00 97.00 71 ASN A CA 1
ATOM 574 C C . ASN A 1 71 ? 11.879 -3.409 -3.217 1.00 97.00 71 ASN A C 1
ATOM 576 O O . ASN A 1 71 ? 11.810 -2.476 -4.020 1.00 97.00 71 ASN A O 1
ATOM 580 N N . ASN A 1 72 ? 11.776 -3.197 -1.900 1.00 97.69 72 ASN A N 1
ATOM 581 C CA . ASN A 1 72 ? 11.617 -1.864 -1.328 1.00 97.69 72 ASN A CA 1
ATOM 582 C C . ASN A 1 72 ? 12.938 -1.087 -1.357 1.00 97.69 72 ASN A C 1
ATOM 584 O O . ASN A 1 72 ? 13.975 -1.567 -0.896 1.00 97.69 72 ASN A O 1
ATOM 588 N N . ASN A 1 73 ? 12.873 0.169 -1.792 1.00 98.31 73 ASN A N 1
ATOM 589 C CA . ASN A 1 73 ? 13.924 1.143 -1.519 1.00 98.31 73 ASN A CA 1
ATOM 590 C C . ASN A 1 73 ? 13.807 1.706 -0.084 1.00 98.31 73 ASN A C 1
ATOM 592 O O . ASN A 1 73 ? 12.939 1.313 0.702 1.00 98.31 73 ASN A O 1
ATOM 596 N N . LEU A 1 74 ? 14.696 2.641 0.267 1.00 98.50 74 LEU A N 1
ATOM 597 C CA . LEU A 1 74 ? 14.715 3.262 1.594 1.00 98.50 74 LEU A CA 1
ATOM 598 C C . LEU A 1 74 ? 13.389 3.965 1.936 1.00 98.50 74 LEU A C 1
ATOM 600 O O . LEU A 1 74 ? 12.860 3.767 3.027 1.00 98.50 74 LEU A O 1
ATOM 604 N N . GLU A 1 75 ? 12.825 4.729 1.002 1.00 98.50 75 GLU A N 1
ATOM 605 C CA . GLU A 1 75 ? 11.622 5.533 1.248 1.00 98.50 75 GLU A CA 1
ATOM 606 C C . GLU A 1 75 ? 10.351 4.686 1.353 1.00 98.50 75 GLU A C 1
ATOM 608 O O . GLU A 1 75 ? 9.505 4.943 2.209 1.00 98.50 75 GLU A O 1
ATOM 613 N N . ALA A 1 76 ? 10.236 3.620 0.557 1.00 98.25 76 ALA A N 1
ATOM 614 C CA . ALA A 1 76 ? 9.160 2.641 0.688 1.00 98.25 76 ALA A CA 1
ATOM 615 C C . ALA A 1 76 ? 9.202 1.964 2.067 1.00 98.25 76 ALA A C 1
ATOM 617 O O . ALA A 1 76 ? 8.172 1.838 2.732 1.00 98.25 76 ALA A O 1
ATOM 618 N N . ASN A 1 77 ? 10.398 1.599 2.542 1.00 98.44 77 ASN A N 1
ATOM 619 C CA . ASN A 1 77 ? 10.570 1.057 3.889 1.00 98.44 77 ASN A CA 1
ATOM 620 C C . ASN A 1 77 ? 10.206 2.083 4.972 1.00 98.44 77 ASN A C 1
ATOM 622 O O . ASN A 1 77 ? 9.503 1.735 5.919 1.00 98.44 77 ASN A O 1
ATOM 626 N N . HIS A 1 78 ? 10.624 3.344 4.836 1.00 98.56 78 HIS A N 1
ATOM 627 C CA . HIS A 1 78 ? 10.268 4.400 5.787 1.00 98.56 78 HIS A CA 1
ATOM 628 C C . HIS A 1 78 ? 8.759 4.654 5.849 1.00 98.56 78 HIS A C 1
ATOM 630 O O . HIS A 1 78 ? 8.211 4.769 6.946 1.00 98.56 78 HIS A O 1
ATOM 636 N N . ALA A 1 79 ? 8.076 4.706 4.702 1.00 98.31 79 ALA A N 1
ATOM 637 C CA . ALA A 1 79 ? 6.630 4.904 4.647 1.00 98.31 79 ALA A CA 1
ATOM 638 C C . ALA A 1 79 ? 5.876 3.761 5.346 1.00 98.31 79 ALA A C 1
ATOM 640 O O . ALA A 1 79 ? 4.997 4.019 6.171 1.00 98.31 79 ALA A O 1
ATOM 641 N N . LEU A 1 80 ? 6.269 2.508 5.086 1.00 97.88 80 LEU A N 1
ATOM 642 C CA . LEU A 1 80 ? 5.686 1.333 5.741 1.00 97.88 80 LEU A CA 1
ATOM 643 C C . LEU A 1 80 ? 5.935 1.337 7.257 1.00 97.88 80 LEU A C 1
ATOM 645 O O . LEU A 1 80 ? 5.000 1.148 8.031 1.00 97.88 80 LEU A O 1
ATOM 649 N N . GLN A 1 81 ? 7.164 1.620 7.694 1.00 97.56 81 GLN A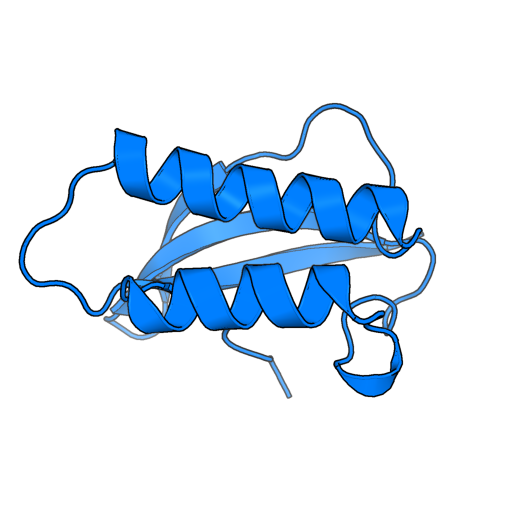 N 1
ATOM 650 C CA . GLN A 1 81 ? 7.506 1.701 9.120 1.00 97.56 81 GLN A CA 1
ATOM 651 C C . GLN A 1 81 ? 6.783 2.847 9.835 1.00 97.56 81 GLN A C 1
ATOM 653 O O . GLN A 1 81 ? 6.445 2.736 11.013 1.00 97.56 81 GLN A O 1
ATOM 658 N N . HIS A 1 82 ? 6.572 3.977 9.157 1.00 96.88 82 HIS A N 1
ATOM 659 C CA . HIS A 1 82 ? 5.831 5.095 9.727 1.00 96.88 82 HIS A CA 1
ATOM 660 C C . HIS A 1 82 ? 4.356 4.736 9.921 1.00 96.88 82 HIS A C 1
ATOM 662 O O . HIS A 1 82 ? 3.827 4.947 11.010 1.00 96.88 82 HIS A O 1
ATOM 668 N N . ALA A 1 83 ? 3.729 4.126 8.912 1.00 95.81 83 ALA A N 1
ATOM 669 C CA . ALA A 1 83 ? 2.358 3.639 9.011 1.00 95.81 83 ALA A CA 1
ATOM 670 C C . ALA A 1 83 ? 2.199 2.598 10.135 1.00 95.81 83 ALA A C 1
ATOM 672 O O . ALA A 1 83 ? 1.265 2.700 10.931 1.00 95.81 83 ALA A O 1
ATOM 673 N N . GLU A 1 84 ? 3.153 1.673 10.282 1.00 95.31 84 GLU A N 1
ATOM 674 C CA . GLU A 1 84 ? 3.155 0.677 11.363 1.00 95.31 84 GLU A CA 1
ATOM 675 C C . GLU A 1 84 ? 3.190 1.332 12.752 1.00 95.31 84 GLU A C 1
ATOM 677 O O . GLU A 1 84 ? 2.388 0.982 13.620 1.00 95.31 84 GLU A O 1
ATOM 682 N N . LYS A 1 85 ? 4.043 2.347 12.956 1.00 93.94 85 LYS A N 1
ATOM 683 C CA . LYS A 1 85 ? 4.088 3.128 14.210 1.00 93.94 85 LYS A CA 1
ATOM 684 C C . LYS A 1 85 ? 2.774 3.856 14.510 1.00 93.94 85 LYS A C 1
ATOM 686 O O . LYS A 1 85 ? 2.487 4.127 15.673 1.00 93.94 85 LYS A O 1
ATOM 691 N N . CYS A 1 86 ? 1.990 4.162 13.480 1.00 93.25 86 CYS A N 1
ATOM 692 C CA . CYS A 1 86 ? 0.671 4.785 13.576 1.00 93.25 86 CYS A CA 1
ATOM 693 C C . CYS A 1 86 ? -0.484 3.766 13.636 1.00 93.25 86 CYS A C 1
ATOM 695 O O . CYS A 1 86 ? -1.651 4.158 13.666 1.00 93.25 86 CYS A O 1
ATOM 697 N N . GLY A 1 87 ? -0.176 2.468 13.687 1.00 93.31 87 GLY A N 1
ATOM 698 C CA . GLY A 1 87 ? -1.157 1.399 13.852 1.00 93.31 87 GLY A CA 1
ATOM 699 C C . GLY A 1 87 ? -1.755 0.850 12.556 1.00 93.31 87 GLY A C 1
ATOM 700 O O . GLY A 1 87 ? -2.809 0.219 12.612 1.00 93.31 87 GLY A O 1
ATOM 701 N N . LEU A 1 88 ? -1.104 1.064 11.409 1.00 94.56 88 LEU A N 1
ATOM 702 C CA . LEU A 1 88 ? -1.436 0.435 10.129 1.00 94.56 88 LEU A CA 1
ATOM 703 C C . LEU A 1 88 ? -0.357 -0.572 9.741 1.00 94.56 88 LEU A C 1
ATOM 705 O O . LEU A 1 88 ? 0.746 -0.199 9.350 1.00 94.56 88 LEU A O 1
ATOM 709 N N . ILE A 1 89 ? -0.681 -1.859 9.811 1.00 95.12 89 ILE A N 1
ATOM 710 C CA . ILE A 1 89 ? 0.287 -2.935 9.574 1.00 95.12 89 ILE A CA 1
ATOM 711 C C . ILE A 1 89 ? -0.061 -3.652 8.276 1.00 95.12 89 ILE A C 1
ATOM 713 O O . ILE A 1 89 ? -1.105 -4.304 8.195 1.00 95.12 89 ILE A O 1
ATOM 717 N N . LEU A 1 90 ? 0.823 -3.571 7.278 1.00 95.56 90 LEU A N 1
ATOM 718 C CA . LEU A 1 90 ? 0.686 -4.344 6.044 1.00 95.56 90 LEU A CA 1
ATOM 719 C C . LEU A 1 90 ? 0.717 -5.842 6.366 1.00 95.56 90 LEU A C 1
ATOM 721 O O . LEU A 1 90 ? 1.682 -6.354 6.938 1.00 95.56 90 LEU A O 1
ATOM 725 N N . ARG A 1 91 ? -0.330 -6.563 5.972 1.00 91.00 91 ARG A N 1
ATOM 726 C CA . ARG A 1 91 ? -0.342 -8.023 5.982 1.00 91.00 91 ARG A CA 1
ATOM 727 C C 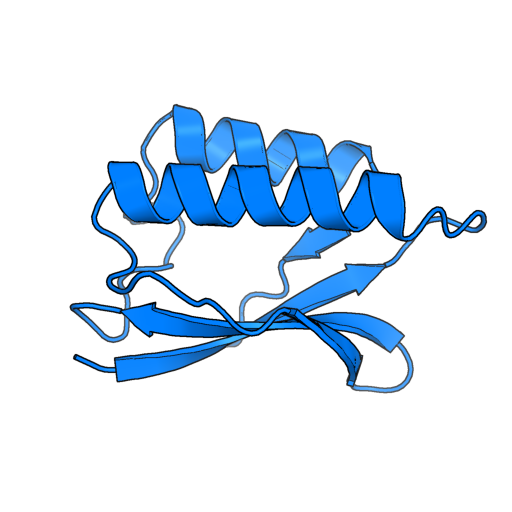. ARG A 1 91 ? 0.279 -8.520 4.682 1.00 91.00 91 ARG A C 1
ATOM 729 O O . ARG A 1 91 ? -0.267 -8.312 3.605 1.00 91.00 91 ARG A O 1
ATOM 736 N N . VAL A 1 92 ? 1.433 -9.168 4.795 1.00 71.75 92 VAL A N 1
ATOM 737 C CA . VAL A 1 92 ? 2.025 -9.911 3.679 1.00 71.75 92 VAL A CA 1
ATOM 738 C C . VAL A 1 92 ? 1.316 -11.262 3.608 1.00 71.75 92 VAL A C 1
ATOM 740 O O . VAL A 1 92 ? 1.299 -11.997 4.598 1.00 71.75 92 VAL A O 1
ATOM 743 N N . PHE A 1 93 ? 0.693 -11.562 2.471 1.00 58.69 93 PHE A N 1
ATOM 744 C CA . PHE A 1 93 ? 0.112 -12.878 2.218 1.00 58.69 93 PHE A CA 1
ATOM 745 C C . PHE A 1 93 ? 1.227 -13.839 1.785 1.00 58.69 93 PHE A C 1
ATOM 747 O O . PHE A 1 93 ? 2.004 -13.510 0.888 1.00 58.69 93 PHE A O 1
ATOM 754 N N . ASN A 1 94 ? 1.308 -14.994 2.450 1.00 41.66 94 ASN A N 1
ATOM 755 C CA . ASN A 1 94 ? 2.082 -16.153 1.995 1.00 41.66 94 ASN A CA 1
ATOM 756 C C . ASN A 1 94 ? 1.219 -17.030 1.089 1.00 41.66 94 ASN A C 1
ATOM 758 O O . ASN A 1 94 ? 0.018 -17.178 1.415 1.00 41.66 94 ASN A O 1
#

Secondary structure (DSSP, 8-state):
-EEEEEEEEE--SS--HHHHHHHHHHHHHHHHHTTS-B-S---EEEEEETTEEEEEEEEEESSTTTTSGGG--HHHHHHHHHHHHTTEEEE---

Organism: NCBI:txid758

pLDDT: mean 92.76, std 9.11, range [41.66, 98.56]

Radius of gyration: 12.42 Å; chains: 1; bounding box: 27×27×34 Å